Protein AF-A0A4D6YC46-F1 (afdb_monomer_lite)

Sequence (66 aa):
MNLIKENINIAELKKNLSDYLREQFNLKMQLSSGKLKQTHLIKKVRKKIAFIHTMITKTRKNNHNE

Radius of gyration: 14.67 Å; chains: 1; bounding box: 37×19×39 Å

Structure (mmCIF, N/CA/C/O backbone):
data_AF-A0A4D6YC46-F1
#
_entry.id   AF-A0A4D6YC46-F1
#
loop_
_atom_site.group_PDB
_atom_site.id
_atom_site.type_symbol
_atom_site.label_atom_id
_atom_site.label_alt_id
_atom_site.label_comp_id
_atom_site.label_asym_id
_atom_site.label_entity_id
_atom_site.label_seq_id
_atom_site.pdbx_PDB_ins_code
_atom_site.Cartn_x
_atom_site.Cartn_y
_atom_site.Cartn_z
_atom_site.occupancy
_atom_site.B_iso_or_equiv
_atom_site.auth_seq_id
_atom_site.auth_comp_id
_atom_site.auth_asym_id
_atom_site.auth_atom_id
_atom_site.pdbx_PDB_model_num
ATOM 1 N N . MET A 1 1 ? 15.542 2.531 7.418 1.00 35.97 1 MET A N 1
ATOM 2 C CA . MET A 1 1 ? 15.205 2.554 5.977 1.00 35.97 1 MET A CA 1
ATOM 3 C C . MET A 1 1 ? 16.126 1.524 5.357 1.00 35.97 1 MET A C 1
ATOM 5 O O . MET A 1 1 ? 17.271 1.840 5.086 1.00 35.97 1 MET A O 1
ATOM 9 N N . ASN A 1 2 ? 15.701 0.258 5.357 1.00 34.00 2 ASN A N 1
ATOM 10 C CA . ASN A 1 2 ? 16.612 -0.859 5.108 1.00 34.00 2 ASN A CA 1
ATOM 11 C C . ASN A 1 2 ? 16.710 -1.152 3.616 1.00 34.00 2 ASN A C 1
ATOM 13 O O . ASN A 1 2 ? 15.686 -1.316 2.958 1.00 34.00 2 ASN A O 1
ATOM 17 N N . LEU A 1 3 ? 17.964 -1.221 3.166 1.00 40.66 3 LEU A N 1
ATOM 18 C CA . LEU A 1 3 ? 18.486 -2.059 2.092 1.00 40.66 3 LEU A CA 1
ATOM 19 C C . LEU A 1 3 ? 17.550 -2.242 0.896 1.00 40.66 3 LEU A C 1
ATOM 21 O O . LEU A 1 3 ? 16.852 -3.244 0.784 1.00 40.66 3 LEU A O 1
ATOM 25 N N . ILE A 1 4 ? 17.651 -1.333 -0.066 1.00 49.47 4 ILE A N 1
ATOM 26 C CA . ILE A 1 4 ? 17.493 -1.741 -1.459 1.00 49.47 4 ILE A CA 1
ATOM 27 C C . ILE A 1 4 ? 18.924 -1.911 -1.964 1.00 49.47 4 ILE A C 1
ATOM 29 O O . ILE A 1 4 ? 19.559 -0.952 -2.391 1.00 49.47 4 ILE A O 1
ATOM 33 N N . LYS A 1 5 ? 19.458 -3.121 -1.749 1.00 45.78 5 LYS A N 1
ATOM 34 C CA . LYS A 1 5 ? 20.744 -3.577 -2.288 1.00 45.78 5 LYS A CA 1
ATOM 35 C C . LYS A 1 5 ? 20.727 -3.401 -3.810 1.00 45.78 5 LYS A C 1
ATOM 37 O O . LYS A 1 5 ? 19.696 -3.596 -4.447 1.00 45.78 5 LYS A O 1
ATOM 42 N N . GLU A 1 6 ? 21.886 -3.052 -4.349 1.00 48.56 6 GLU A N 1
ATOM 43 C CA . GLU A 1 6 ? 22.201 -2.592 -5.710 1.00 48.56 6 GLU A CA 1
ATOM 44 C C . GLU A 1 6 ? 21.950 -3.605 -6.85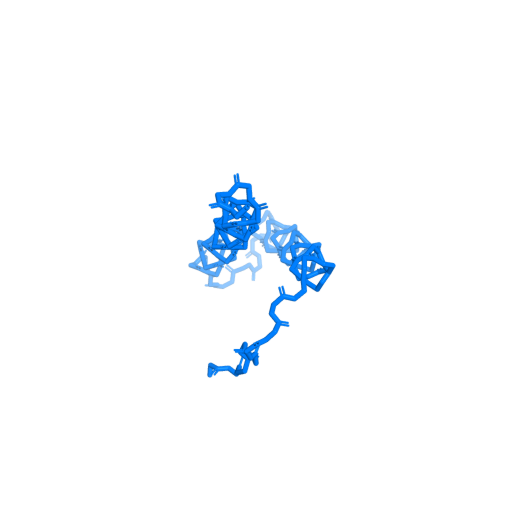1 1.00 48.56 6 GLU A C 1
ATOM 46 O O . GLU A 1 6 ? 22.630 -3.590 -7.868 1.00 48.56 6 GLU A O 1
ATOM 51 N N . ASN A 1 7 ? 20.952 -4.481 -6.738 1.00 52.41 7 ASN A N 1
ATOM 52 C CA . ASN A 1 7 ? 20.522 -5.349 -7.831 1.00 52.41 7 ASN A CA 1
ATOM 53 C C . ASN A 1 7 ? 19.007 -5.559 -7.750 1.00 52.41 7 ASN A C 1
ATOM 55 O O . ASN A 1 7 ? 18.504 -6.546 -7.216 1.00 52.41 7 ASN A O 1
ATOM 59 N N . ILE A 1 8 ? 18.259 -4.556 -8.209 1.00 63.75 8 ILE A N 1
ATOM 60 C CA . ILE A 1 8 ? 16.800 -4.542 -8.115 1.00 63.75 8 ILE A CA 1
ATOM 61 C C . ILE A 1 8 ? 16.227 -5.485 -9.178 1.00 63.75 8 ILE A C 1
ATOM 63 O O . ILE A 1 8 ? 16.011 -5.099 -10.327 1.00 63.75 8 ILE A O 1
ATOM 67 N N . ASN A 1 9 ? 15.954 -6.730 -8.791 1.00 81.56 9 ASN A N 1
ATOM 68 C CA . ASN A 1 9 ? 15.280 -7.688 -9.660 1.00 81.56 9 ASN A CA 1
ATOM 69 C C . ASN A 1 9 ? 13.792 -7.311 -9.807 1.00 81.56 9 ASN A C 1
ATOM 71 O O . ASN A 1 9 ? 13.073 -7.120 -8.821 1.00 81.56 9 ASN A O 1
ATOM 75 N N . ILE A 1 10 ? 13.295 -7.258 -11.048 1.00 84.12 10 ILE A N 1
ATOM 76 C CA . ILE A 1 10 ? 11.878 -6.998 -11.358 1.00 84.12 10 ILE A CA 1
ATOM 77 C C . ILE A 1 10 ? 10.960 -7.996 -10.629 1.00 84.12 10 ILE A C 1
ATOM 79 O O . ILE A 1 10 ? 9.856 -7.629 -10.221 1.00 84.12 10 ILE A O 1
ATOM 83 N N . ALA A 1 11 ? 11.401 -9.242 -10.435 1.00 86.94 11 ALA A N 1
ATOM 84 C CA . ALA A 1 11 ? 10.644 -10.252 -9.697 1.00 86.94 11 ALA A CA 1
ATOM 85 C C . ALA A 1 11 ? 10.431 -9.864 -8.222 1.00 86.94 11 ALA A C 1
ATOM 87 O O . ALA A 1 11 ? 9.325 -10.000 -7.697 1.00 86.94 11 ALA A O 1
ATOM 88 N N . GLU A 1 12 ? 11.454 -9.311 -7.571 1.00 87.19 12 GLU A N 1
ATOM 89 C CA . GLU A 1 12 ? 11.373 -8.868 -6.178 1.00 87.19 12 GLU A CA 1
ATOM 90 C C . GLU A 1 12 ? 10.507 -7.611 -6.039 1.00 87.19 12 GLU A C 1
ATOM 92 O O . GLU A 1 12 ? 9.661 -7.532 -5.149 1.00 87.19 12 GLU A O 1
ATOM 97 N N . LEU A 1 13 ? 10.616 -6.667 -6.982 1.00 88.94 13 LEU A N 1
ATOM 98 C CA . LEU A 1 13 ? 9.718 -5.509 -7.045 1.00 88.94 13 LEU A CA 1
ATOM 99 C C . LEU A 1 13 ? 8.249 -5.926 -7.174 1.00 88.94 13 LEU A C 1
ATOM 101 O O . LEU A 1 13 ? 7.388 -5.367 -6.495 1.00 88.94 13 LEU A O 1
ATOM 105 N N . LYS A 1 14 ? 7.950 -6.925 -8.012 1.00 90.75 14 LYS A N 1
ATOM 106 C CA . LYS A 1 14 ? 6.592 -7.472 -8.154 1.00 90.75 14 LYS A CA 1
ATOM 107 C C . LYS A 1 14 ? 6.109 -8.165 -6.878 1.00 90.75 14 LYS A C 1
ATOM 109 O O . LYS A 1 14 ? 4.942 -8.011 -6.520 1.00 90.75 14 LYS A O 1
ATOM 114 N N . LYS A 1 15 ? 6.988 -8.881 -6.170 1.00 92.69 15 LYS A N 1
ATOM 115 C CA . LYS A 1 15 ? 6.665 -9.476 -4.865 1.00 92.69 15 LYS A CA 1
ATOM 116 C C . LYS A 1 15 ? 6.310 -8.392 -3.843 1.00 92.69 15 LYS A C 1
ATOM 118 O O . LYS A 1 15 ? 5.221 -8.424 -3.276 1.00 92.69 15 LYS A O 1
ATOM 123 N N . ASN A 1 16 ? 7.159 -7.374 -3.713 1.00 91.25 16 ASN A N 1
ATOM 124 C CA . ASN A 1 16 ? 6.923 -6.235 -2.823 1.00 91.25 16 ASN A CA 1
ATOM 125 C C . ASN A 1 16 ? 5.627 -5.490 -3.175 1.00 91.25 16 ASN A C 1
ATOM 127 O O . ASN A 1 16 ? 4.890 -5.067 -2.287 1.00 91.25 16 ASN A O 1
ATOM 131 N N . LEU A 1 17 ? 5.314 -5.354 -4.468 1.00 93.81 17 LEU A N 1
ATOM 132 C CA . LEU A 1 17 ? 4.050 -4.779 -4.924 1.00 93.81 17 LEU A CA 1
ATOM 133 C C . LEU A 1 17 ? 2.851 -5.585 -4.409 1.00 93.81 17 LEU A C 1
ATOM 135 O O . LEU A 1 17 ? 1.917 -4.993 -3.871 1.00 93.81 17 LEU A O 1
ATOM 139 N N . SER A 1 18 ? 2.885 -6.916 -4.528 1.00 95.69 18 SER A N 1
ATOM 140 C CA . SER A 1 18 ? 1.829 -7.787 -3.998 1.00 95.69 18 SER A CA 1
ATOM 141 C C . SER A 1 18 ? 1.645 -7.608 -2.490 1.00 95.69 18 SER A C 1
ATOM 143 O O . SER A 1 18 ? 0.513 -7.562 -2.010 1.00 95.69 18 SER A O 1
ATOM 145 N N . ASP A 1 19 ? 2.736 -7.485 -1.739 1.00 96.00 19 ASP A N 1
ATOM 146 C CA . ASP A 1 19 ? 2.673 -7.323 -0.287 1.00 96.00 19 ASP A CA 1
ATOM 147 C C . ASP A 1 19 ? 2.097 -5.958 0.109 1.00 96.00 19 ASP A C 1
ATOM 149 O O . ASP A 1 19 ? 1.223 -5.883 0.975 1.00 96.00 19 ASP A O 1
ATOM 153 N N . TYR A 1 20 ? 2.470 -4.881 -0.590 1.00 96.75 20 TYR A N 1
ATOM 154 C CA . TYR A 1 20 ? 1.876 -3.563 -0.355 1.00 96.75 20 TYR A CA 1
ATOM 155 C C . TYR A 1 20 ? 0.408 -3.469 -0.774 1.00 96.75 20 TYR A C 1
ATOM 157 O O . TYR A 1 20 ? -0.350 -2.728 -0.149 1.00 96.75 20 TYR A O 1
ATOM 165 N N . LEU A 1 21 ? -0.027 -4.218 -1.790 1.00 96.69 21 LEU A N 1
ATOM 166 C CA . LEU A 1 21 ? -1.445 -4.303 -2.151 1.00 96.69 21 LEU A CA 1
ATOM 167 C C . LEU A 1 21 ? -2.261 -5.007 -1.057 1.00 96.69 21 LEU A C 1
ATOM 169 O O . LEU A 1 21 ? -3.346 -4.536 -0.709 1.00 96.69 21 LEU A O 1
ATOM 173 N N . ARG A 1 22 ? -1.719 -6.070 -0.446 1.00 97.56 22 ARG A N 1
ATOM 174 C CA . ARG A 1 22 ? -2.329 -6.698 0.739 1.00 97.56 22 ARG A CA 1
ATOM 175 C C . ARG A 1 22 ? -2.372 -5.739 1.928 1.00 97.56 22 ARG A C 1
ATOM 177 O O . ARG A 1 22 ? -3.415 -5.602 2.562 1.00 97.56 22 ARG A O 1
ATOM 184 N N . GLU A 1 23 ? -1.278 -5.025 2.203 1.00 96.56 23 GLU A N 1
ATOM 185 C CA . GLU A 1 23 ? -1.228 -4.007 3.264 1.00 96.56 23 GLU A CA 1
ATOM 186 C C . GLU A 1 23 ? -2.287 -2.915 3.030 1.00 96.56 23 GLU A C 1
ATOM 188 O O . GLU A 1 23 ? -3.017 -2.538 3.946 1.00 96.56 23 GLU A O 1
ATOM 193 N N . GLN A 1 24 ? -2.436 -2.452 1.785 1.00 96.50 24 GLN A N 1
ATOM 194 C CA . GLN A 1 24 ? -3.451 -1.4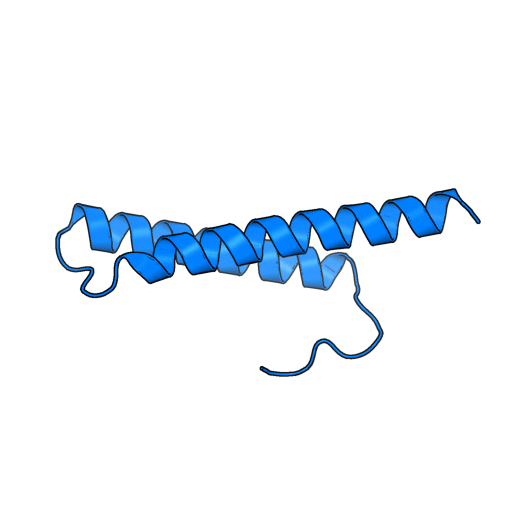73 1.409 1.00 96.50 24 GLN A CA 1
ATOM 195 C C . GLN A 1 24 ? -4.871 -1.989 1.665 1.00 96.50 24 GLN A C 1
ATOM 197 O O . GLN A 1 24 ? -5.703 -1.233 2.171 1.00 96.50 24 GLN A O 1
ATOM 202 N N . PHE A 1 25 ? -5.158 -3.243 1.309 1.00 96.88 25 PHE A N 1
ATOM 203 C CA . PHE A 1 25 ? -6.456 -3.868 1.560 1.00 96.88 25 PHE A CA 1
ATOM 204 C C . PHE A 1 25 ? -6.756 -3.936 3.061 1.00 96.88 25 PHE A C 1
ATOM 206 O O . PHE A 1 25 ? -7.805 -3.468 3.500 1.00 96.88 25 PHE A O 1
ATOM 213 N N . ASN A 1 26 ? -5.795 -4.403 3.860 1.00 96.50 26 ASN A N 1
ATOM 214 C CA . ASN A 1 26 ? -5.934 -4.480 5.312 1.00 96.50 26 ASN A CA 1
ATOM 215 C C . ASN A 1 26 ? -6.196 -3.102 5.937 1.00 96.50 26 ASN A C 1
ATOM 217 O O . ASN A 1 26 ? -7.097 -2.959 6.760 1.00 96.50 26 ASN A O 1
ATOM 221 N N . LEU A 1 27 ? -5.467 -2.065 5.512 1.00 96.69 27 LEU A N 1
ATOM 222 C CA . LEU A 1 27 ? -5.683 -0.697 5.994 1.00 96.69 27 LEU A CA 1
ATOM 223 C C . LEU A 1 27 ? -7.054 -0.144 5.589 1.00 96.69 27 LEU A C 1
ATOM 225 O O . LEU A 1 27 ? -7.692 0.539 6.388 1.00 96.69 27 LEU A O 1
ATOM 229 N N . LYS A 1 28 ? -7.534 -0.445 4.374 1.00 95.50 28 LYS A N 1
ATOM 230 C CA . LYS A 1 28 ? -8.897 -0.088 3.950 1.00 95.50 28 LYS A CA 1
ATOM 231 C C . LYS A 1 28 ? -9.949 -0.783 4.815 1.00 95.50 28 LYS A C 1
ATOM 233 O O . LYS A 1 28 ? -10.914 -0.133 5.200 1.00 95.50 28 LYS A O 1
ATOM 238 N N . MET A 1 29 ? -9.734 -2.050 5.166 1.00 96.44 29 MET A N 1
ATOM 239 C CA . MET A 1 29 ? -10.659 -2.808 6.012 1.00 96.44 29 MET A CA 1
ATOM 240 C C . MET A 1 29 ? -10.679 -2.318 7.459 1.00 96.44 29 MET A C 1
ATOM 242 O O . MET A 1 29 ? -11.742 -2.190 8.063 1.00 96.44 29 MET A O 1
ATOM 246 N N . GLN A 1 30 ? -9.516 -1.963 8.005 1.00 95.94 30 GLN A N 1
ATOM 247 C CA . GLN A 1 30 ? -9.423 -1.325 9.319 1.00 95.94 30 GLN A CA 1
ATOM 248 C C . GLN A 1 30 ? -10.071 0.065 9.334 1.00 95.94 30 GLN A C 1
ATOM 250 O O . GLN A 1 30 ? -10.660 0.457 10.344 1.00 95.94 30 GLN A O 1
ATOM 255 N N . LEU A 1 31 ? -9.961 0.818 8.232 1.00 95.31 31 LEU A N 1
ATOM 256 C CA . LEU A 1 31 ? -10.614 2.117 8.086 1.00 95.31 31 LEU A CA 1
ATOM 257 C C . LEU A 1 31 ? -12.136 1.962 8.044 1.00 95.31 31 LEU A C 1
ATOM 259 O O . LEU A 1 31 ? -12.823 2.658 8.783 1.00 95.31 31 LEU A O 1
ATOM 263 N N . SER A 1 32 ? -12.661 1.037 7.234 1.00 94.62 32 SER A N 1
ATOM 264 C CA . SER A 1 32 ? -14.108 0.806 7.141 1.00 94.62 32 SER A CA 1
ATOM 265 C C . SER A 1 32 ? -14.705 0.289 8.448 1.00 94.62 32 SER A C 1
ATOM 267 O O . SER A 1 32 ? -15.841 0.611 8.765 1.00 94.62 32 SER A O 1
ATOM 269 N N . SER A 1 33 ? -13.942 -0.476 9.236 1.00 94.94 33 SER A N 1
ATOM 270 C CA . SER A 1 33 ? -14.379 -0.929 10.559 1.00 94.94 33 SER A CA 1
ATOM 271 C C . SER A 1 33 ? -14.218 0.131 11.660 1.00 94.94 33 SER A C 1
ATOM 273 O O . SER A 1 33 ? -14.433 -0.189 12.827 1.00 94.94 33 SER A O 1
ATOM 275 N N . GLY A 1 34 ? -13.723 1.334 11.343 1.00 92.62 34 GLY A N 1
ATOM 276 C CA . GLY A 1 34 ? -13.470 2.408 12.314 1.00 92.62 34 GLY A CA 1
ATOM 277 C C . GLY A 1 34 ? -12.319 2.151 13.299 1.00 92.62 34 GLY A C 1
ATOM 278 O O . GLY A 1 34 ? -12.152 2.900 14.255 1.00 92.62 34 GLY A O 1
ATOM 279 N N . LYS A 1 35 ? -11.505 1.106 13.093 1.00 91.69 35 LYS A N 1
ATOM 280 C CA . LYS A 1 35 ? -10.419 0.707 14.016 1.00 91.69 35 LYS A CA 1
ATOM 281 C C . LYS A 1 35 ? -9.065 1.328 13.653 1.00 91.69 35 LYS A C 1
ATOM 283 O O . LYS A 1 35 ? -8.096 1.188 14.403 1.00 91.69 35 LYS A O 1
ATOM 288 N N . LEU A 1 36 ? -8.964 1.994 12.501 1.00 93.44 36 LEU A N 1
ATOM 289 C CA . LEU A 1 36 ? -7.708 2.571 12.029 1.00 93.44 36 LEU A CA 1
ATOM 290 C C . LEU A 1 36 ? -7.372 3.876 12.765 1.00 93.44 36 LEU A C 1
ATOM 292 O O . LEU A 1 36 ? -7.908 4.934 12.455 1.00 93.44 36 LEU A O 1
ATOM 296 N N . LYS A 1 37 ? -6.398 3.813 13.680 1.00 91.06 37 LYS A N 1
ATOM 297 C CA . LYS A 1 37 ? -5.909 4.985 14.432 1.00 91.06 37 LYS A CA 1
ATOM 298 C C . LYS A 1 37 ? -5.089 5.969 13.585 1.00 91.06 37 LYS A C 1
ATOM 300 O O . LYS A 1 37 ? -5.080 7.161 13.861 1.00 91.06 37 LYS A O 1
ATOM 305 N N . GLN A 1 38 ? -4.363 5.483 12.573 1.00 93.56 38 GLN A N 1
ATOM 306 C CA . GLN A 1 38 ? -3.398 6.279 11.802 1.00 93.56 38 GLN A CA 1
ATOM 307 C C . GLN A 1 38 ? -3.741 6.288 10.304 1.00 93.56 38 GLN A C 1
ATOM 309 O O . GLN A 1 38 ? -3.261 5.464 9.526 1.00 93.56 38 GLN A O 1
ATOM 314 N N . THR A 1 39 ? -4.547 7.258 9.870 1.00 93.56 39 THR A N 1
ATOM 315 C CA . THR A 1 39 ? -5.037 7.366 8.479 1.00 93.56 39 THR A CA 1
ATOM 316 C C . THR A 1 39 ? -3.933 7.669 7.457 1.00 93.56 39 THR A C 1
ATOM 318 O O . THR A 1 39 ? -4.009 7.248 6.299 1.00 93.56 39 THR A O 1
ATOM 321 N N . HIS A 1 40 ? -2.852 8.336 7.875 1.00 94.88 40 HIS A N 1
ATOM 322 C CA . HIS A 1 40 ? -1.715 8.664 7.010 1.00 94.88 40 HIS A CA 1
ATOM 323 C C . HIS A 1 40 ? -0.958 7.422 6.496 1.00 94.88 40 HIS A C 1
ATOM 325 O O . HIS A 1 40 ? -0.273 7.502 5.469 1.00 94.88 40 HIS A O 1
ATOM 331 N N . LEU A 1 41 ? -1.110 6.261 7.149 1.00 95.25 41 LEU A N 1
ATOM 332 C CA . LEU A 1 41 ? -0.520 4.996 6.703 1.00 95.25 41 LEU A CA 1
ATOM 333 C C . LEU A 1 41 ? -1.039 4.583 5.320 1.00 95.25 41 LEU A C 1
ATOM 335 O O . LEU A 1 41 ? -0.254 4.141 4.483 1.00 95.25 41 LEU A O 1
ATOM 339 N N . ILE A 1 42 ? -2.314 4.846 5.012 1.00 94.62 42 ILE A N 1
ATOM 340 C CA . ILE A 1 42 ? -2.891 4.582 3.683 1.00 94.62 42 ILE A CA 1
ATOM 341 C C . ILE A 1 42 ? -2.148 5.387 2.609 1.00 94.62 42 ILE A C 1
ATOM 343 O O . ILE A 1 42 ? -1.783 4.857 1.556 1.00 94.62 42 ILE A O 1
ATOM 347 N N . LYS A 1 43 ? -1.873 6.672 2.876 1.00 95.69 43 LYS A N 1
ATOM 348 C CA . LYS A 1 43 ? -1.105 7.539 1.966 1.00 95.69 43 LYS A CA 1
ATOM 349 C C . LYS A 1 43 ? 0.329 7.030 1.799 1.00 95.69 43 LYS A C 1
ATOM 351 O O . LYS A 1 43 ? 0.850 7.055 0.685 1.00 95.69 43 LYS A O 1
ATOM 356 N N . LYS A 1 44 ? 0.955 6.541 2.874 1.00 96.12 44 LYS A N 1
ATOM 357 C CA . LYS A 1 44 ? 2.304 5.955 2.840 1.00 96.12 44 LYS A CA 1
ATOM 358 C C . LYS A 1 44 ? 2.353 4.710 1.951 1.00 96.12 44 LYS A C 1
ATOM 360 O O . LYS A 1 44 ? 3.212 4.643 1.076 1.00 96.12 44 LYS A O 1
ATOM 365 N N . VAL A 1 45 ? 1.411 3.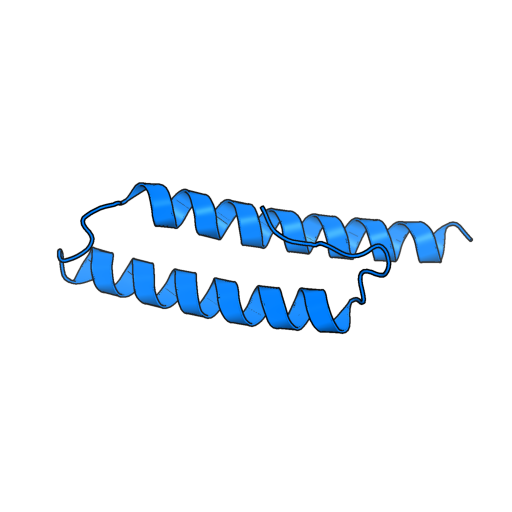777 2.104 1.00 96.44 45 VAL A N 1
ATOM 366 C CA . VAL A 1 45 ? 1.338 2.557 1.278 1.00 96.44 45 VAL A CA 1
ATOM 367 C C . VAL A 1 45 ? 1.079 2.887 -0.193 1.00 96.44 45 VAL A C 1
ATOM 369 O O . VAL A 1 45 ? 1.782 2.382 -1.064 1.00 96.44 45 VAL A O 1
ATOM 372 N N . ARG A 1 46 ? 0.168 3.826 -0.490 1.00 96.25 46 ARG A N 1
ATOM 373 C CA . ARG A 1 46 ? -0.061 4.304 -1.869 1.00 96.25 46 ARG A CA 1
ATOM 374 C C . ARG A 1 46 ? 1.212 4.850 -2.521 1.00 96.25 46 ARG A C 1
ATOM 376 O O . ARG A 1 46 ? 1.478 4.549 -3.681 1.00 96.25 46 ARG A O 1
ATOM 383 N N . LYS A 1 47 ? 2.012 5.627 -1.780 1.00 96.38 47 LYS A N 1
ATOM 384 C CA . LYS A 1 47 ? 3.296 6.151 -2.276 1.00 96.38 47 LYS A CA 1
ATOM 385 C C . LYS A 1 47 ? 4.313 5.041 -2.547 1.00 96.38 47 LYS A C 1
ATOM 387 O O . LYS A 1 47 ? 5.002 5.110 -3.557 1.00 96.38 47 LYS A O 1
ATOM 392 N N . LYS A 1 48 ? 4.391 4.017 -1.689 1.00 95.19 48 LYS A N 1
ATOM 393 C CA . LYS A 1 48 ? 5.275 2.857 -1.906 1.00 95.19 48 LYS A CA 1
ATOM 394 C C . LYS A 1 48 ? 4.911 2.092 -3.183 1.00 95.19 48 LYS 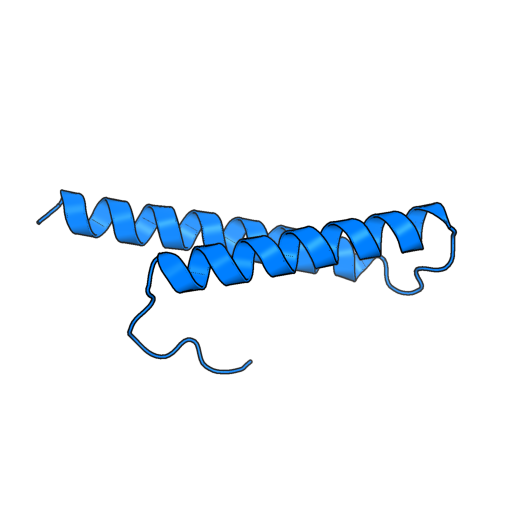A C 1
ATOM 396 O O . LYS A 1 48 ? 5.795 1.785 -3.974 1.00 95.19 48 LYS A O 1
ATOM 401 N N . ILE A 1 49 ? 3.616 1.859 -3.416 1.00 95.44 49 ILE A N 1
ATOM 402 C CA . ILE A 1 49 ? 3.113 1.227 -4.647 1.00 95.44 49 ILE A CA 1
ATOM 403 C C . ILE A 1 49 ? 3.529 2.045 -5.877 1.00 95.44 49 ILE A C 1
ATOM 405 O O . ILE A 1 49 ? 4.131 1.507 -6.804 1.00 95.44 49 ILE A O 1
ATOM 409 N N . ALA A 1 50 ? 3.277 3.359 -5.865 1.00 95.31 50 ALA A N 1
ATOM 410 C CA . ALA A 1 50 ? 3.664 4.244 -6.964 1.00 95.31 50 ALA A CA 1
ATOM 411 C C . ALA A 1 50 ? 5.183 4.245 -7.208 1.00 95.31 50 ALA A C 1
ATOM 413 O O . ALA A 1 50 ? 5.624 4.199 -8.354 1.00 95.31 50 ALA A O 1
ATOM 414 N N . PHE A 1 51 ? 5.989 4.248 -6.142 1.00 93.50 51 PHE A N 1
ATOM 415 C CA . PHE A 1 51 ? 7.444 4.163 -6.247 1.00 93.50 51 PHE A CA 1
ATOM 416 C C . PHE A 1 51 ? 7.892 2.876 -6.948 1.00 93.50 51 PHE A C 1
ATOM 418 O O . PHE A 1 51 ? 8.717 2.944 -7.855 1.00 93.50 51 PHE A O 1
ATOM 425 N N . ILE A 1 52 ? 7.315 1.723 -6.593 1.00 92.50 52 ILE A N 1
ATOM 426 C CA . ILE A 1 52 ? 7.638 0.446 -7.245 1.00 92.50 52 ILE A CA 1
ATOM 427 C C . ILE A 1 52 ? 7.291 0.476 -8.731 1.00 92.50 52 ILE A C 1
ATOM 429 O O . ILE A 1 52 ? 8.123 0.086 -9.547 1.00 92.50 52 ILE A O 1
ATOM 433 N N . HIS A 1 53 ? 6.107 0.969 -9.102 1.00 93.00 53 HIS A N 1
ATOM 434 C CA . HIS A 1 53 ? 5.747 1.104 -10.515 1.00 93.00 53 HIS A CA 1
ATOM 435 C C . HIS A 1 53 ? 6.753 1.975 -11.271 1.00 93.00 53 HIS A C 1
ATOM 437 O O . HIS A 1 53 ? 7.220 1.583 -12.337 1.00 93.00 53 HIS A O 1
ATOM 443 N N . THR A 1 54 ? 7.149 3.110 -10.691 1.00 93.56 54 THR A N 1
ATOM 444 C CA . THR A 1 54 ? 8.169 3.984 -11.278 1.00 93.56 54 THR A CA 1
ATOM 445 C C . THR A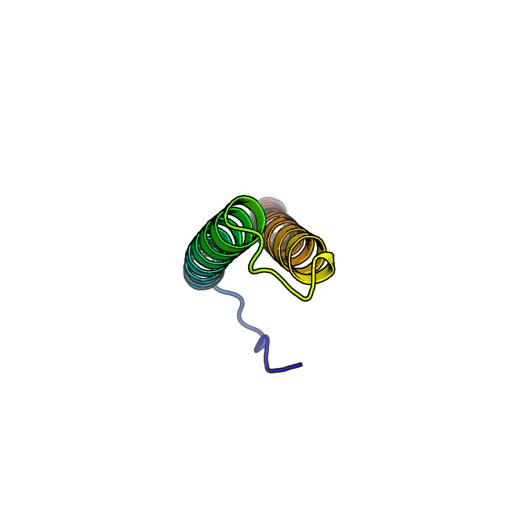 1 54 ? 9.513 3.275 -11.427 1.00 93.56 54 THR A C 1
ATOM 447 O O . THR A 1 54 ? 10.150 3.419 -12.467 1.00 93.56 54 THR A O 1
ATOM 450 N N . MET A 1 55 ? 9.949 2.496 -10.432 1.00 90.00 55 MET A N 1
ATOM 451 C CA . MET A 1 55 ? 11.191 1.721 -10.526 1.00 90.00 55 MET A CA 1
ATOM 452 C C . MET A 1 55 ? 11.122 0.682 -11.647 1.00 90.00 55 MET A C 1
ATOM 454 O O . MET A 1 55 ? 12.020 0.648 -12.479 1.00 90.00 55 MET A O 1
ATOM 458 N N . ILE A 1 56 ? 10.029 -0.085 -11.742 1.00 88.94 56 ILE A N 1
ATOM 459 C CA . ILE A 1 56 ? 9.824 -1.058 -12.830 1.00 88.94 56 ILE A CA 1
ATOM 460 C C . ILE A 1 56 ? 9.901 -0.365 -14.196 1.00 88.94 56 ILE A C 1
ATOM 462 O O . ILE A 1 56 ? 10.552 -0.870 -15.109 1.00 88.94 56 ILE A O 1
ATOM 466 N N . THR A 1 57 ? 9.256 0.793 -14.346 1.00 90.50 57 THR A N 1
ATOM 467 C CA . THR A 1 57 ? 9.292 1.570 -15.591 1.00 90.50 57 THR A CA 1
ATOM 468 C C . THR A 1 57 ? 10.701 2.063 -15.914 1.00 90.50 57 THR A C 1
ATOM 470 O O . THR A 1 57 ? 11.121 1.953 -17.062 1.00 90.50 57 THR A O 1
ATOM 473 N N . LYS A 1 58 ? 11.453 2.561 -14.923 1.00 88.69 58 LYS A N 1
ATOM 474 C CA . LYS A 1 58 ? 12.850 2.986 -15.109 1.00 88.69 58 LYS A CA 1
ATOM 475 C C . LYS A 1 58 ? 13.740 1.826 -15.555 1.00 88.69 58 LYS A C 1
ATOM 477 O O . LYS A 1 58 ? 14.437 1.968 -16.551 1.00 88.69 58 LYS A O 1
ATOM 482 N N . THR A 1 59 ? 13.660 0.675 -14.885 1.00 84.12 59 THR A N 1
ATOM 483 C CA . THR A 1 59 ? 14.427 -0.526 -15.254 1.00 84.12 59 THR A CA 1
ATOM 484 C C . THR A 1 59 ? 14.106 -0.975 -16.678 1.00 84.12 59 THR A C 1
ATOM 486 O O . THR A 1 59 ? 15.009 -1.243 -17.458 1.00 84.12 59 THR A O 1
ATOM 489 N N . ARG A 1 60 ? 12.823 -0.993 -17.061 1.00 82.81 60 ARG A N 1
ATOM 490 C CA . ARG A 1 60 ? 12.414 -1.338 -18.431 1.00 82.81 60 ARG A CA 1
ATOM 491 C C . ARG A 1 60 ? 12.944 -0.363 -19.479 1.00 82.81 60 ARG A C 1
ATOM 493 O O . ARG A 1 60 ? 13.312 -0.801 -20.558 1.00 82.81 60 ARG A O 1
ATOM 500 N N . LYS A 1 61 ? 12.948 0.940 -19.178 1.00 81.56 61 LYS A N 1
ATOM 501 C CA . LYS A 1 61 ? 13.402 1.977 -20.113 1.00 81.56 61 LYS A CA 1
ATOM 502 C C . LYS A 1 61 ? 14.916 1.920 -20.328 1.00 81.56 61 LYS A C 1
ATOM 504 O O . LYS A 1 61 ? 15.355 2.075 -21.456 1.00 81.56 61 LYS A O 1
ATOM 509 N N . ASN A 1 62 ? 15.686 1.656 -19.271 1.00 75.62 62 ASN A N 1
ATOM 510 C CA . ASN A 1 62 ? 17.136 1.480 -19.373 1.00 75.62 62 ASN A CA 1
ATOM 511 C C . ASN A 1 62 ? 17.491 0.283 -20.268 1.00 75.62 62 ASN A C 1
ATOM 513 O O . ASN A 1 62 ? 18.262 0.455 -21.198 1.00 75.62 62 ASN A O 1
ATOM 517 N N . ASN A 1 63 ? 16.831 -0.866 -20.082 1.00 69.75 63 ASN A N 1
ATOM 518 C CA . ASN A 1 63 ? 17.051 -2.065 -20.907 1.00 69.75 63 ASN A CA 1
ATOM 519 C C . ASN A 1 63 ? 16.640 -1.914 -22.387 1.00 69.75 63 ASN A C 1
ATOM 521 O O . ASN A 1 63 ? 16.903 -2.814 -23.171 1.00 69.75 63 ASN A O 1
ATOM 525 N N . HIS A 1 64 ? 15.896 -0.863 -22.747 1.00 59.34 64 HIS A N 1
ATOM 526 C CA . HIS A 1 64 ? 15.441 -0.609 -24.122 1.00 59.34 64 HIS A CA 1
ATOM 527 C C . HIS A 1 64 ? 16.289 0.470 -24.825 1.00 59.34 64 HIS A C 1
ATOM 529 O O . HIS A 1 64 ? 16.124 0.701 -26.021 1.00 59.34 64 HIS A O 1
ATOM 535 N N . ASN A 1 65 ? 17.141 1.170 -24.070 1.00 56.22 65 ASN A N 1
ATOM 536 C CA . ASN A 1 65 ? 18.051 2.203 -24.569 1.00 56.22 65 ASN A CA 1
ATOM 537 C C . ASN A 1 65 ? 19.506 1.699 -24.678 1.00 56.22 65 ASN A C 1
ATOM 539 O O . ASN A 1 65 ? 20.384 2.486 -25.027 1.00 56.22 65 ASN A O 1
ATOM 543 N N . GLU A 1 66 ? 19.735 0.426 -24.354 1.00 48.19 66 GLU A N 1
ATOM 544 C CA . GLU A 1 66 ? 20.917 -0.377 -24.700 1.00 48.19 66 GLU A CA 1
ATOM 545 C C . GLU A 1 66 ? 20.560 -1.286 -25.882 1.00 48.19 66 GLU A C 1
ATOM 547 O O . GLU A 1 66 ? 21.429 -1.466 -26.762 1.00 48.19 66 GLU A O 1
#

Organism: NCBI:txid1315998

pLDDT: mean 84.88, std 17.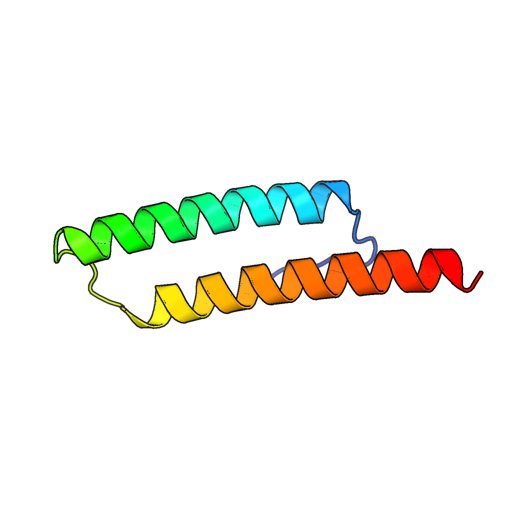4, range [34.0, 97.56]

Secondary structure (DSSP, 8-state):
-----S---HHHHHHHHHHHHHHHHHHHHHHHTT--S-THHHHHHHHHHHHHHHHHHHHHHHTT--

InterPro domains:
  IPR001854 Large ribosomal subunit protein uL29 [MF_00374] (1-59)
  IPR001854 Large ribosomal subunit protein uL29 [PF00831] (8-57)
  IPR001854 Large ribosomal subunit protein uL29 [TIGR00012] (8-58)
  IPR036049 Large ribosomal subunit protein uL29 superfamily [SSF46561] (7-62)

Foldseek 3Di:
DDDPDPPDDLVVLVVVLVVLVVVLVVLVVCVVVVNRPDNCVNVVSVVSNVVSVVVNVVVVVVVVVD